Protein AF-W1XGC6-F1 (afdb_monomer_lite)

Organism: NCBI:txid408170

InterPro domains:
  IPR003200 Nicotinate-nucleotide-dimethylbenzimidazole phosphoribosyltransferase [PF02277] (2-98)
  IPR036087 Nicotinate-nucleotide-dimethylbenzimidazole phosphoribosyltransferase-like superfamily [G3DSA:3.40.50.10210] (1-100)
  IPR036087 Nicotinate-nucleotide-dimethylbenzimidazole phosphoribosyltransferase-like superfamily [SSF52733] (2-97)

Secondary structure (DSSP, 8-state):
-HHHHHH--HHHHHHHHHHHHHHHTT--EE--SHHHHHHHHHHHHH-GGGGGGEE--EEP--TT-SS-HHHHHHHHHT----EE------SSHHHHHTT-

pLDDT: mean 89.98, std 9.54, range [54.72, 98.44]

Radius of gyration: 12.83 Å; chains: 1; bounding box: 34×21×32 Å

Sequence (100 aa):
LNLLHVAGGLDIAFLTAFILGAASHRMAVVFDNVVTGAAILAAVTIDPLVKDYVFPSAVYDEPIHDEPIHKEQCRFLGVKPYLHYNLLIDEALGSTMGLS

Structure (mmCIF, N/CA/C/O backbone):
data_AF-W1XGC6-F1
#
_entry.id   AF-W1XGC6-F1
#
loop_
_atom_site.group_PDB
_atom_site.id
_atom_site.type_symbol
_atom_site.label_atom_id
_atom_site.label_alt_id
_atom_site.label_comp_id
_atom_site.label_asym_id
_atom_site.label_entity_id
_atom_site.label_seq_id
_atom_site.pdbx_PDB_ins_code
_atom_site.Cartn_x
_atom_site.Cartn_y
_atom_site.Cartn_z
_atom_site.occupancy
_atom_site.B_iso_or_equiv
_atom_site.auth_seq_id
_atom_site.auth_comp_id
_atom_site.auth_asym_id
_atom_site.auth_atom_id
_atom_site.pdbx_PDB_model_num
ATOM 1 N N . LEU A 1 1 ? 10.127 -0.587 10.130 1.00 80.38 1 LEU A N 1
ATOM 2 C CA . LEU A 1 1 ? 10.903 0.677 10.039 1.00 80.38 1 LEU A CA 1
ATOM 3 C C . LEU A 1 1 ? 12.333 0.473 9.534 1.00 80.38 1 LEU A C 1
ATOM 5 O O . LEU A 1 1 ? 12.676 1.126 8.563 1.00 80.38 1 LEU A O 1
ATOM 9 N N . ASN A 1 2 ? 13.139 -0.444 10.094 1.00 90.19 2 ASN A N 1
ATOM 10 C CA . ASN A 1 2 ? 14.511 -0.685 9.599 1.00 90.19 2 ASN A CA 1
ATOM 11 C C . ASN A 1 2 ? 14.567 -1.031 8.092 1.00 90.19 2 ASN A C 1
ATOM 13 O O . ASN A 1 2 ? 15.373 -0.476 7.360 1.00 90.19 2 ASN A O 1
ATOM 17 N N . LEU A 1 3 ? 13.638 -1.865 7.605 1.00 90.62 3 LEU A N 1
ATOM 18 C CA . LEU A 1 3 ? 13.544 -2.199 6.178 1.00 90.62 3 LEU A CA 1
ATOM 19 C C . LEU A 1 3 ? 13.371 -0.960 5.280 1.00 90.62 3 LEU A C 1
ATOM 21 O O . LEU A 1 3 ? 14.095 -0.818 4.304 1.00 90.62 3 LEU A O 1
ATOM 25 N N . LEU A 1 4 ? 12.461 -0.044 5.638 1.00 90.25 4 LEU A N 1
ATOM 26 C CA . LEU A 1 4 ? 12.253 1.206 4.894 1.00 90.25 4 LEU A CA 1
ATOM 27 C C . LEU A 1 4 ? 13.494 2.105 4.919 1.00 90.25 4 LEU A C 1
ATOM 29 O O . LEU A 1 4 ? 13.756 2.802 3.950 1.00 90.25 4 LEU A O 1
ATOM 33 N N . HIS A 1 5 ? 14.258 2.084 6.012 1.00 90.12 5 HIS A N 1
ATOM 34 C CA . HIS A 1 5 ? 15.478 2.878 6.139 1.00 90.12 5 HIS A CA 1
ATOM 35 C C . HIS A 1 5 ? 16.623 2.351 5.261 1.00 90.12 5 HIS A C 1
ATOM 37 O O . HIS A 1 5 ? 17.402 3.138 4.737 1.00 90.12 5 HIS A O 1
ATOM 43 N N . VAL A 1 6 ? 16.734 1.027 5.118 1.00 93.25 6 VAL A N 1
ATOM 44 C CA . VAL A 1 6 ? 17.853 0.374 4.416 1.00 93.25 6 VAL A CA 1
ATOM 45 C C . VAL A 1 6 ? 17.558 0.135 2.933 1.00 93.25 6 VAL A C 1
ATOM 47 O O . VAL A 1 6 ? 18.471 0.201 2.117 1.00 93.25 6 VAL A O 1
ATOM 50 N N . ALA A 1 7 ? 16.306 -0.164 2.586 1.00 89.50 7 ALA A N 1
ATOM 51 C CA . ALA A 1 7 ? 15.911 -0.611 1.248 1.00 89.50 7 ALA A CA 1
ATOM 52 C C . ALA A 1 7 ? 14.685 0.131 0.682 1.00 89.50 7 ALA A C 1
ATOM 54 O O . ALA A 1 7 ? 14.157 -0.267 -0.353 1.00 89.50 7 ALA A O 1
ATOM 55 N N . GLY A 1 8 ? 14.196 1.169 1.365 1.00 90.69 8 GLY A N 1
ATOM 56 C CA . GLY A 1 8 ? 13.080 1.991 0.896 1.00 90.69 8 GLY A CA 1
ATOM 57 C C . GLY A 1 8 ? 13.526 3.288 0.220 1.00 90.69 8 GLY A C 1
ATOM 58 O O . GLY A 1 8 ? 14.694 3.673 0.270 1.00 90.69 8 GLY A O 1
ATOM 59 N N . GLY A 1 9 ? 12.556 3.982 -0.375 1.00 94.56 9 GLY A N 1
ATOM 60 C CA . GLY A 1 9 ? 12.669 5.371 -0.820 1.00 94.56 9 GLY A CA 1
ATOM 61 C C . GLY A 1 9 ? 11.852 6.320 0.065 1.00 94.56 9 GLY A C 1
ATOM 62 O O . GLY A 1 9 ? 10.998 5.889 0.848 1.00 94.56 9 GLY A O 1
ATOM 63 N N . LEU A 1 10 ? 12.122 7.626 -0.041 1.00 95.00 10 LEU A N 1
ATOM 64 C CA . LEU A 1 10 ? 11.365 8.662 0.682 1.00 95.00 10 LEU A CA 1
ATOM 65 C C . LEU A 1 10 ? 9.881 8.665 0.295 1.00 95.00 10 LEU A C 1
ATOM 67 O O . LEU A 1 10 ? 9.025 8.887 1.146 1.00 95.00 10 LEU A O 1
ATOM 71 N N . ASP A 1 11 ? 9.592 8.380 -0.968 1.00 94.62 11 ASP A N 1
ATOM 72 C CA . ASP A 1 11 ? 8.261 8.179 -1.532 1.00 94.62 11 ASP A CA 1
ATOM 73 C C . ASP A 1 11 ? 7.519 7.011 -0.865 1.00 94.62 11 ASP A C 1
ATOM 75 O O . ASP A 1 11 ? 6.422 7.203 -0.341 1.00 94.62 11 ASP A O 1
ATOM 79 N N . ILE A 1 12 ? 8.132 5.827 -0.780 1.00 96.25 12 ILE A N 1
ATOM 80 C CA . ILE A 1 12 ? 7.539 4.650 -0.127 1.00 96.25 12 ILE A CA 1
ATOM 81 C C . ILE A 1 12 ? 7.337 4.920 1.366 1.00 96.25 12 ILE A C 1
ATOM 83 O O . ILE A 1 12 ? 6.289 4.582 1.919 1.00 96.25 12 ILE A O 1
ATOM 87 N N . ALA A 1 13 ? 8.309 5.547 2.035 1.00 96.75 13 ALA A N 1
ATOM 88 C CA . ALA A 1 13 ? 8.200 5.888 3.451 1.00 96.75 13 ALA A CA 1
ATOM 89 C C . ALA A 1 13 ? 7.056 6.883 3.714 1.00 96.75 13 ALA A C 1
ATOM 91 O O . ALA A 1 13 ? 6.262 6.679 4.636 1.00 96.75 13 ALA A O 1
ATOM 92 N N . PHE A 1 14 ? 6.939 7.922 2.884 1.00 96.69 14 PHE A N 1
ATOM 93 C CA . PHE A 1 14 ? 5.854 8.897 2.954 1.00 96.69 14 PHE A CA 1
ATOM 94 C C . PHE A 1 14 ? 4.492 8.242 2.705 1.00 96.69 14 PHE A C 1
ATOM 96 O O . PHE A 1 14 ? 3.583 8.397 3.520 1.00 96.69 14 PHE A O 1
ATOM 103 N N . LEU A 1 15 ? 4.362 7.456 1.633 1.00 97.44 15 LEU A N 1
ATOM 104 C CA . LEU A 1 15 ? 3.126 6.746 1.306 1.00 97.44 15 LEU A CA 1
ATOM 105 C C . LEU A 1 15 ? 2.733 5.768 2.414 1.00 97.44 15 LEU A C 1
ATOM 107 O O . LEU A 1 15 ? 1.566 5.709 2.782 1.00 97.44 15 LEU A O 1
ATOM 111 N N . THR A 1 16 ? 3.693 5.062 3.015 1.00 98.00 16 THR A N 1
ATOM 112 C CA . THR A 1 16 ? 3.436 4.163 4.152 1.00 98.00 16 THR A CA 1
ATOM 113 C C . THR A 1 16 ? 2.788 4.921 5.313 1.00 98.00 16 THR A C 1
ATOM 115 O O . THR A 1 16 ? 1.781 4.477 5.864 1.00 98.00 16 THR A O 1
ATOM 118 N N . ALA A 1 17 ? 3.336 6.086 5.674 1.00 97.56 17 ALA A N 1
ATOM 119 C CA . ALA A 1 17 ? 2.778 6.928 6.730 1.00 97.56 17 ALA A CA 1
ATOM 120 C C . ALA A 1 17 ? 1.397 7.490 6.353 1.00 97.56 17 ALA A C 1
ATOM 122 O O . ALA A 1 17 ? 0.492 7.504 7.188 1.00 97.56 17 ALA A O 1
ATOM 123 N N . PHE A 1 18 ? 1.218 7.905 5.097 1.00 97.94 18 PHE A N 1
ATOM 124 C CA . PHE A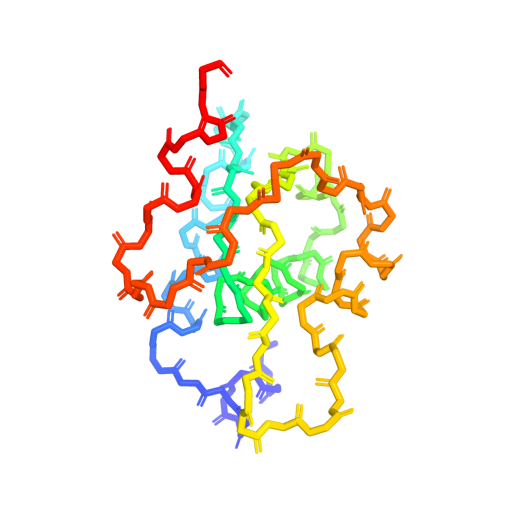 1 18 ? -0.066 8.367 4.574 1.00 97.94 18 PHE A CA 1
ATOM 125 C C . PHE A 1 18 ? -1.147 7.281 4.670 1.00 97.94 18 PHE A C 1
ATOM 127 O O . PHE A 1 18 ? -2.238 7.552 5.162 1.00 97.94 18 PHE A O 1
ATOM 134 N N . ILE A 1 19 ? -0.830 6.044 4.279 1.00 98.31 19 ILE A N 1
ATOM 135 C CA . ILE A 1 19 ? -1.738 4.888 4.335 1.00 98.31 19 ILE A CA 1
ATOM 136 C C . ILE A 1 19 ? -2.142 4.580 5.779 1.00 98.31 19 ILE A C 1
ATOM 138 O O . ILE A 1 19 ? -3.326 4.398 6.057 1.00 98.31 19 ILE A O 1
ATOM 142 N N . LEU A 1 20 ? -1.183 4.565 6.712 1.00 98.44 20 LEU A N 1
ATOM 143 C CA . LEU A 1 20 ? -1.464 4.395 8.143 1.00 98.44 20 LEU A CA 1
ATOM 144 C C . LEU A 1 20 ? -2.399 5.501 8.659 1.00 98.44 20 LEU A C 1
ATOM 146 O O . LEU A 1 20 ? -3.373 5.228 9.364 1.00 98.44 20 LEU A O 1
ATOM 150 N N . GLY A 1 21 ? -2.140 6.748 8.255 1.00 98.44 21 GLY A N 1
ATOM 151 C CA . GLY A 1 21 ? -2.998 7.895 8.541 1.00 98.44 21 GLY A CA 1
ATOM 152 C C . GLY A 1 21 ? -4.421 7.709 8.013 1.00 98.44 21 GLY A C 1
ATOM 153 O O . GLY A 1 21 ? -5.375 7.841 8.779 1.00 98.44 21 GLY A O 1
ATOM 154 N N . ALA A 1 22 ? -4.579 7.342 6.743 1.00 98.31 22 ALA A N 1
ATOM 155 C CA . ALA A 1 22 ? -5.877 7.095 6.117 1.00 98.31 22 ALA A CA 1
ATOM 156 C C . ALA A 1 22 ? -6.648 5.958 6.815 1.00 98.31 22 ALA A C 1
ATOM 158 O O . ALA A 1 22 ? -7.814 6.134 7.179 1.00 98.31 22 ALA A O 1
ATOM 159 N N . ALA A 1 23 ? -5.984 4.832 7.092 1.00 98.12 23 ALA A N 1
ATOM 160 C CA . ALA A 1 23 ? -6.580 3.687 7.780 1.00 98.12 23 ALA A CA 1
ATOM 161 C C . ALA A 1 23 ? -7.039 4.041 9.206 1.00 98.12 23 ALA A C 1
ATOM 163 O O . ALA A 1 23 ? -8.145 3.678 9.606 1.00 98.12 23 ALA A O 1
ATOM 164 N N . SER A 1 24 ? -6.258 4.832 9.955 1.00 98.00 24 SER A N 1
ATOM 165 C CA . SER A 1 24 ? -6.668 5.314 11.287 1.00 98.00 24 SER A CA 1
ATOM 166 C C . SER A 1 24 ? -7.926 6.197 11.262 1.00 98.00 24 SER A C 1
ATOM 168 O O . SER A 1 24 ? -8.668 6.241 12.243 1.00 98.00 24 SER A O 1
ATOM 170 N N . HIS A 1 25 ? -8.214 6.837 10.124 1.00 98.19 25 HIS A N 1
ATOM 171 C CA . HIS A 1 25 ? -9.440 7.605 9.876 1.00 98.19 25 HIS A CA 1
ATOM 172 C C . HIS A 1 25 ? -10.532 6.783 9.178 1.00 98.19 25 HIS A C 1
ATOM 174 O O . HIS A 1 25 ? -11.563 7.329 8.788 1.00 98.19 25 HIS A O 1
ATOM 180 N N . ARG A 1 26 ? -10.333 5.466 9.044 1.00 97.56 26 ARG A N 1
ATOM 181 C CA . ARG A 1 26 ? -11.244 4.524 8.384 1.00 97.56 26 ARG A CA 1
ATOM 182 C C . ARG A 1 26 ? -11.537 4.863 6.922 1.00 97.56 26 ARG A C 1
ATOM 184 O O . ARG A 1 26 ? -12.641 4.628 6.435 1.00 97.56 26 ARG A O 1
ATOM 191 N N . MET A 1 27 ? -10.561 5.436 6.226 1.00 98.00 27 MET A N 1
ATOM 192 C CA . MET A 1 27 ? -10.678 5.760 4.808 1.00 98.00 27 MET A CA 1
ATOM 193 C C . MET A 1 27 ? -10.252 4.569 3.954 1.00 98.00 27 MET A C 1
ATOM 195 O O . MET A 1 27 ? -9.238 3.936 4.238 1.00 98.00 27 MET A O 1
ATOM 199 N N . ALA A 1 28 ? -11.007 4.295 2.891 1.00 96.06 28 ALA A N 1
ATOM 200 C CA . ALA A 1 28 ? -10.591 3.339 1.874 1.00 96.06 28 ALA A CA 1
ATOM 201 C C . ALA A 1 28 ? -9.368 3.873 1.113 1.00 96.06 28 ALA A C 1
ATOM 203 O O . ALA A 1 28 ? -9.312 5.050 0.751 1.00 96.06 28 ALA A O 1
ATOM 204 N N . VAL A 1 29 ? -8.409 2.992 0.851 1.00 96.88 29 VAL A N 1
ATOM 205 C CA . VAL A 1 29 ? -7.190 3.275 0.099 1.00 96.88 29 VAL A CA 1
ATOM 206 C C . VAL A 1 29 ? -7.167 2.377 -1.126 1.00 96.88 29 VAL A C 1
ATOM 208 O O . VAL A 1 29 ? -7.008 1.162 -1.019 1.00 96.88 29 VAL A O 1
ATOM 211 N N . VAL A 1 30 ? -7.300 2.988 -2.298 1.00 95.31 30 VAL A N 1
ATOM 212 C CA . VAL A 1 30 ? -7.094 2.312 -3.578 1.00 95.31 30 VAL A CA 1
ATOM 213 C C . VAL A 1 30 ? -5.646 2.549 -3.999 1.00 95.31 30 VAL A C 1
ATOM 215 O O . VAL A 1 30 ? -5.236 3.697 -4.161 1.00 95.31 30 VAL A O 1
ATOM 218 N N . PHE A 1 31 ? -4.855 1.487 -4.145 1.00 93.25 31 PHE A N 1
ATOM 219 C CA . PHE A 1 31 ? -3.447 1.600 -4.549 1.00 93.25 31 PHE A CA 1
ATOM 220 C C . PHE A 1 31 ? -3.271 1.317 -6.041 1.00 93.25 31 PHE A C 1
ATOM 222 O O . PHE A 1 31 ? -4.111 0.661 -6.651 1.00 93.25 31 PHE A O 1
ATOM 229 N N . ASP A 1 32 ? -2.199 1.841 -6.626 1.00 91.19 32 ASP A N 1
ATOM 230 C CA . ASP A 1 32 ? -1.988 1.922 -8.069 1.00 91.19 32 ASP A CA 1
ATOM 231 C C . ASP A 1 32 ? -1.064 0.807 -8.584 1.00 91.19 32 ASP A C 1
ATOM 233 O O . ASP A 1 32 ? -1.532 -0.242 -9.021 1.00 91.19 32 ASP A O 1
ATOM 237 N N . ASN A 1 33 ? 0.247 1.017 -8.475 1.00 90.69 33 ASN A N 1
ATOM 238 C CA . ASN A 1 33 ? 1.298 0.169 -9.033 1.00 90.69 33 ASN A CA 1
ATOM 239 C C . ASN A 1 33 ? 2.267 -0.354 -7.957 1.00 90.69 33 ASN A C 1
ATOM 241 O O . ASN A 1 33 ? 2.034 -0.177 -6.756 1.00 90.69 33 ASN A O 1
ATOM 245 N N . VAL A 1 34 ? 3.393 -0.931 -8.394 1.00 91.06 34 VAL A N 1
ATOM 246 C CA . VAL A 1 34 ? 4.441 -1.532 -7.547 1.00 91.06 34 VAL A CA 1
ATOM 247 C C . VAL A 1 34 ? 4.898 -0.641 -6.390 1.00 91.06 34 VAL A C 1
ATOM 249 O O . VAL A 1 34 ? 5.094 -1.143 -5.279 1.00 91.06 34 VAL A O 1
ATOM 252 N N . VAL A 1 35 ? 5.068 0.666 -6.616 1.00 92.56 35 VAL A N 1
ATOM 253 C CA . VAL A 1 35 ? 5.567 1.602 -5.593 1.00 92.56 35 VAL A CA 1
ATOM 254 C C . VAL A 1 35 ? 4.530 1.764 -4.488 1.00 92.56 35 VAL A C 1
ATOM 256 O O . VAL A 1 35 ? 4.825 1.587 -3.302 1.00 92.56 35 VAL A O 1
ATOM 259 N N . THR A 1 36 ? 3.282 2.028 -4.873 1.00 94.81 36 THR A N 1
ATOM 260 C CA . THR A 1 36 ? 2.179 2.134 -3.911 1.00 94.81 36 THR A CA 1
ATOM 261 C C . THR A 1 36 ? 1.881 0.791 -3.237 1.00 94.81 36 THR A C 1
ATOM 263 O O . THR A 1 36 ? 1.628 0.760 -2.035 1.00 94.81 36 THR A O 1
ATOM 266 N N . GLY A 1 37 ? 2.008 -0.331 -3.952 1.00 94.75 37 GLY A N 1
ATOM 267 C CA . GLY A 1 37 ? 1.878 -1.678 -3.401 1.00 94.75 37 GLY A CA 1
ATOM 268 C C . GLY A 1 37 ? 2.962 -2.001 -2.369 1.00 94.75 37 GLY A C 1
ATOM 269 O O . GLY A 1 37 ? 2.664 -2.575 -1.321 1.00 94.75 37 GLY A O 1
ATOM 270 N N . ALA A 1 38 ? 4.203 -1.556 -2.583 1.00 95.44 38 ALA A N 1
ATOM 271 C CA . ALA A 1 38 ? 5.281 -1.698 -1.604 1.00 95.44 38 ALA A CA 1
ATOM 272 C C . ALA A 1 38 ? 4.997 -0.890 -0.327 1.00 95.44 38 ALA A C 1
ATOM 274 O O . ALA A 1 38 ? 5.201 -1.392 0.781 1.00 95.44 38 ALA A O 1
ATOM 275 N N . ALA A 1 39 ? 4.472 0.331 -0.467 1.00 97.19 39 ALA A N 1
ATOM 276 C CA . ALA A 1 39 ? 4.064 1.156 0.669 1.00 97.19 39 ALA A CA 1
ATOM 277 C C . ALA A 1 39 ? 2.908 0.521 1.461 1.00 97.19 39 ALA A C 1
ATOM 279 O O . ALA A 1 39 ? 2.930 0.508 2.692 1.00 97.19 39 ALA A O 1
ATOM 280 N N . ILE A 1 40 ? 1.932 -0.073 0.770 1.00 97.38 40 ILE A N 1
ATOM 281 C CA . ILE A 1 40 ? 0.837 -0.832 1.387 1.00 97.38 40 ILE A CA 1
ATOM 282 C C . ILE A 1 40 ? 1.379 -2.035 2.161 1.00 97.38 40 ILE A C 1
ATOM 284 O O . ILE A 1 40 ? 1.001 -2.238 3.313 1.00 97.38 40 ILE A O 1
ATOM 288 N N . LEU A 1 41 ? 2.293 -2.814 1.578 1.00 96.56 41 LEU A N 1
ATOM 289 C CA . LEU A 1 41 ? 2.916 -3.950 2.263 1.00 96.56 41 LEU A CA 1
ATOM 290 C C . LEU A 1 41 ? 3.682 -3.514 3.514 1.00 96.56 41 LEU A C 1
ATOM 292 O O . LEU A 1 41 ? 3.580 -4.161 4.560 1.00 96.56 41 LEU A O 1
ATOM 296 N N . ALA A 1 42 ? 4.417 -2.404 3.437 1.00 97.12 42 ALA A N 1
ATOM 297 C CA . ALA A 1 42 ? 5.096 -1.832 4.591 1.00 97.12 42 ALA A CA 1
ATOM 298 C C . ALA A 1 42 ? 4.097 -1.385 5.672 1.00 97.12 42 ALA A C 1
ATOM 300 O O . ALA A 1 42 ? 4.315 -1.676 6.849 1.00 97.12 42 ALA A O 1
ATOM 301 N N . ALA A 1 43 ? 2.986 -0.749 5.288 1.00 97.62 43 ALA A N 1
ATOM 302 C CA . ALA A 1 43 ? 1.935 -0.319 6.209 1.00 97.62 43 ALA A CA 1
ATOM 303 C C . ALA A 1 43 ? 1.251 -1.512 6.892 1.00 97.62 43 ALA A C 1
ATOM 305 O O . ALA A 1 43 ? 1.153 -1.523 8.113 1.00 97.62 43 ALA A O 1
ATOM 306 N N . VAL A 1 44 ? 0.884 -2.555 6.139 1.00 97.06 44 VAL A N 1
ATOM 307 C CA . VAL A 1 44 ? 0.298 -3.802 6.669 1.00 97.06 44 VAL A CA 1
ATOM 308 C C . VAL A 1 44 ? 1.275 -4.546 7.586 1.00 97.06 44 VAL A C 1
ATOM 310 O O . VAL A 1 44 ? 0.866 -5.172 8.559 1.00 97.06 44 VAL A O 1
ATOM 313 N N . THR A 1 45 ? 2.579 -4.467 7.310 1.00 95.94 45 THR A N 1
ATOM 314 C CA . THR A 1 45 ? 3.608 -5.039 8.194 1.00 95.94 45 THR A CA 1
ATOM 315 C C . THR A 1 45 ? 3.708 -4.279 9.520 1.00 95.94 45 THR A C 1
ATOM 317 O O . THR A 1 45 ? 4.034 -4.876 10.544 1.00 95.94 45 THR A O 1
ATOM 320 N N . ILE A 1 46 ? 3.460 -2.965 9.513 1.00 96.69 46 ILE A N 1
ATOM 321 C CA . ILE A 1 46 ? 3.451 -2.124 10.719 1.00 96.69 46 ILE A CA 1
ATOM 322 C C . ILE A 1 46 ? 2.154 -2.329 11.511 1.00 96.69 46 ILE A C 1
ATOM 324 O O . ILE A 1 46 ? 2.214 -2.519 12.724 1.00 96.69 46 ILE A O 1
ATOM 328 N N . ASP A 1 47 ? 1.009 -2.304 10.833 1.00 97.31 47 ASP A N 1
ATOM 329 C CA . ASP A 1 47 ? -0.315 -2.541 11.404 1.00 97.31 47 ASP A CA 1
ATOM 330 C C . ASP A 1 47 ? -1.149 -3.434 10.462 1.00 97.31 47 ASP A C 1
ATOM 332 O O . ASP A 1 47 ? -1.631 -2.966 9.425 1.00 97.31 47 ASP A O 1
ATOM 336 N N . PRO A 1 48 ? -1.363 -4.717 10.814 1.00 96.75 48 PRO A N 1
ATOM 337 C CA . PRO A 1 48 ? -2.117 -5.653 9.985 1.00 96.75 48 PRO A CA 1
ATOM 338 C C . PRO A 1 48 ? -3.557 -5.227 9.685 1.00 96.75 48 PRO A C 1
ATOM 340 O O . PRO A 1 48 ? -4.092 -5.635 8.654 1.00 96.75 48 PRO A O 1
ATOM 343 N N . LEU A 1 49 ? -4.184 -4.406 10.539 1.00 96.75 49 LEU A N 1
ATOM 344 C CA . LEU A 1 49 ? -5.563 -3.942 10.344 1.00 96.75 49 LEU A CA 1
ATOM 345 C C . LEU A 1 49 ? -5.695 -2.958 9.179 1.00 96.75 49 LEU A C 1
ATOM 347 O O . LEU A 1 49 ? -6.788 -2.787 8.646 1.00 96.75 49 LEU A O 1
ATOM 351 N N . VAL A 1 50 ? -4.588 -2.356 8.725 1.00 97.88 50 VAL A N 1
ATOM 352 C CA . VAL A 1 50 ? -4.561 -1.535 7.503 1.00 97.88 50 VAL A CA 1
ATOM 353 C C . VAL A 1 50 ? -5.126 -2.308 6.318 1.00 97.88 50 VAL A C 1
ATOM 355 O O . VAL A 1 50 ? -5.792 -1.720 5.471 1.00 97.88 50 VAL A O 1
ATOM 358 N N . LYS A 1 51 ? -4.908 -3.628 6.277 1.00 96.94 51 LYS A N 1
ATOM 359 C CA . LYS A 1 51 ? -5.357 -4.503 5.194 1.00 96.94 51 LYS A CA 1
ATOM 360 C C . LYS A 1 51 ? -6.861 -4.399 4.919 1.00 96.94 51 LYS A C 1
ATOM 362 O O . LYS A 1 51 ? -7.257 -4.491 3.762 1.00 96.94 51 LYS A O 1
ATOM 367 N N . ASP A 1 52 ? -7.672 -4.148 5.945 1.00 96.94 52 ASP A N 1
ATOM 368 C CA . ASP A 1 52 ? -9.134 -4.054 5.828 1.00 96.94 52 ASP A CA 1
ATOM 369 C C . ASP A 1 52 ? -9.602 -2.781 5.097 1.00 96.94 52 ASP A C 1
ATOM 371 O O . ASP A 1 52 ? -10.768 -2.666 4.724 1.00 96.94 52 ASP A O 1
ATOM 375 N N . TYR A 1 53 ? -8.692 -1.832 4.868 1.00 97.31 53 TYR A N 1
ATOM 376 C CA . TYR A 1 53 ? -8.955 -0.567 4.181 1.00 97.31 53 TYR A CA 1
ATOM 377 C C . TYR A 1 53 ? -8.364 -0.515 2.770 1.00 97.31 53 TYR A C 1
ATOM 379 O O . TYR A 1 53 ? -8.487 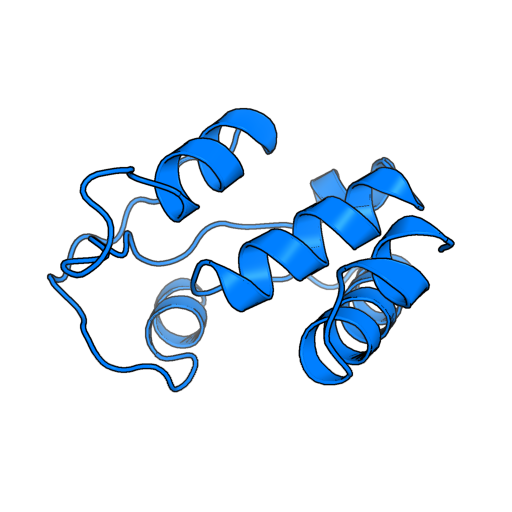0.509 2.103 1.00 97.31 53 TYR A O 1
ATOM 387 N N . VAL A 1 54 ? -7.710 -1.583 2.308 1.00 96.12 54 VAL A N 1
ATOM 388 C CA . VAL A 1 54 ? -6.949 -1.589 1.054 1.00 96.12 54 VAL A CA 1
ATOM 389 C C . VAL A 1 54 ? -7.730 -2.256 -0.068 1.00 96.12 54 VAL A C 1
ATOM 391 O O . VAL A 1 54 ? -8.179 -3.395 0.055 1.00 96.12 54 VAL A O 1
ATOM 394 N N . PHE A 1 55 ? -7.799 -1.575 -1.208 1.00 94.88 55 PHE A N 1
ATOM 395 C CA . PHE A 1 55 ? -8.487 -2.037 -2.406 1.00 94.88 55 PHE A CA 1
ATOM 396 C C . PHE A 1 55 ? -7.551 -1.990 -3.623 1.00 94.88 55 PHE A C 1
ATOM 398 O O . PHE A 1 55 ? -6.781 -1.038 -3.775 1.00 94.88 55 PHE A O 1
ATOM 405 N N . PRO A 1 56 ? -7.582 -3.013 -4.494 1.00 91.88 56 PRO A N 1
ATOM 406 C CA . PRO A 1 56 ? -6.769 -3.038 -5.702 1.00 91.88 56 PRO A CA 1
ATOM 407 C C . PRO A 1 56 ? -7.367 -2.135 -6.786 1.00 91.88 56 PRO A C 1
ATOM 409 O O . PRO A 1 56 ? -8.578 -1.921 -6.817 1.00 91.88 56 PRO A O 1
ATOM 412 N N . SER A 1 57 ? -6.531 -1.671 -7.715 1.00 91.00 57 SER A N 1
ATOM 413 C CA . SER A 1 57 ? -6.967 -0.889 -8.873 1.00 91.00 57 SER A CA 1
ATOM 414 C C . SER A 1 57 ? -6.803 -1.642 -10.204 1.00 91.00 57 SER A C 1
ATOM 416 O O . SER A 1 57 ? -7.406 -2.704 -10.399 1.00 91.00 57 SER A O 1
ATOM 418 N N . ALA A 1 58 ? -6.012 -1.095 -11.128 1.00 89.75 58 ALA A N 1
ATOM 419 C CA . ALA A 1 58 ? -5.626 -1.708 -12.380 1.00 89.75 58 ALA A CA 1
ATOM 420 C C . ALA A 1 58 ? -4.479 -2.702 -12.204 1.00 89.75 58 ALA A C 1
ATOM 422 O O . ALA A 1 58 ? -3.605 -2.564 -11.347 1.00 89.75 58 ALA A O 1
ATOM 423 N N . VAL A 1 59 ? -4.502 -3.728 -13.049 1.00 86.56 59 VAL A N 1
ATOM 424 C CA . VAL A 1 59 ? -3.341 -4.575 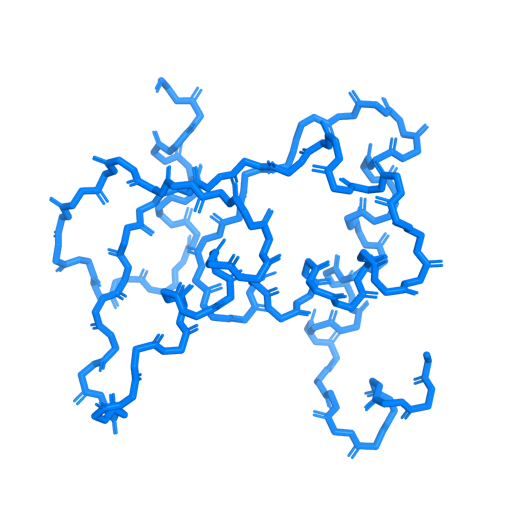-13.286 1.00 86.56 59 VAL A CA 1
ATOM 425 C C . VAL A 1 59 ? -2.343 -3.783 -14.113 1.00 86.56 59 VAL A C 1
ATOM 427 O O . VAL A 1 59 ? -2.678 -3.284 -15.189 1.00 86.56 59 VAL A O 1
ATOM 430 N N . TYR A 1 60 ? -1.125 -3.711 -13.595 1.00 83.94 60 TYR A N 1
ATOM 431 C CA . TYR A 1 60 ? 0.044 -3.241 -14.314 1.00 83.94 60 TYR A CA 1
ATOM 432 C C . TYR A 1 60 ? 0.846 -4.465 -14.736 1.00 83.94 60 TYR A C 1
ATOM 434 O O . TYR A 1 60 ? 1.164 -5.325 -13.915 1.00 83.94 60 TYR A O 1
ATOM 442 N N . ASP A 1 61 ? 1.112 -4.545 -16.034 1.00 75.31 61 ASP A N 1
ATOM 443 C CA . ASP A 1 61 ? 2.056 -5.493 -16.601 1.00 75.31 61 ASP A CA 1
ATOM 444 C C . ASP A 1 61 ? 3.374 -4.734 -16.742 1.00 75.31 61 ASP A C 1
ATOM 446 O O . ASP A 1 61 ? 3.525 -3.919 -17.651 1.00 75.31 61 ASP A O 1
ATOM 450 N N . GLU A 1 62 ? 4.296 -4.923 -15.797 1.00 68.62 62 GLU A N 1
ATOM 451 C CA . GLU A 1 62 ? 5.590 -4.242 -15.811 1.00 68.62 62 GLU A CA 1
ATOM 452 C C . GLU A 1 62 ? 6.483 -4.828 -16.926 1.00 68.62 62 GLU A C 1
ATOM 454 O O . GLU A 1 62 ? 6.962 -5.950 -16.793 1.00 68.62 62 GLU A O 1
ATOM 459 N N . PRO A 1 63 ? 6.772 -4.105 -18.027 1.00 59.59 63 PRO A N 1
ATOM 460 C CA . PRO A 1 63 ? 7.463 -4.696 -19.177 1.00 59.59 63 PRO A CA 1
ATOM 461 C C . PRO A 1 63 ? 8.987 -4.812 -18.997 1.00 59.59 63 PRO A C 1
ATOM 463 O O . PRO A 1 63 ? 9.666 -5.370 -19.853 1.00 59.59 63 PRO A O 1
ATOM 466 N N . ILE A 1 64 ? 9.539 -4.241 -17.922 1.00 56.88 64 ILE A N 1
ATOM 467 C CA . ILE A 1 64 ? 10.991 -4.141 -17.670 1.00 56.88 64 ILE A CA 1
ATOM 468 C C . ILE A 1 64 ? 11.483 -5.270 -16.752 1.00 56.88 64 ILE A C 1
ATOM 470 O O . ILE A 1 64 ? 12.672 -5.585 -16.718 1.00 56.88 64 ILE A O 1
ATOM 474 N N . HIS 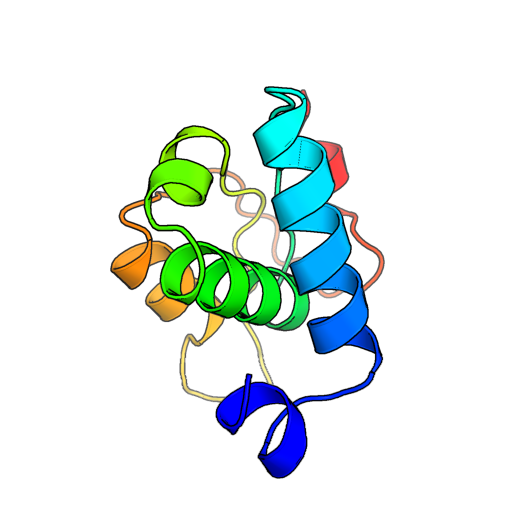A 1 65 ? 10.566 -5.905 -16.031 1.00 54.72 65 HIS A N 1
ATOM 475 C CA . HIS A 1 65 ? 10.855 -7.006 -15.135 1.00 54.72 65 HIS A CA 1
ATOM 476 C C . HIS A 1 65 ? 9.995 -8.175 -15.605 1.00 54.72 65 HIS A C 1
ATOM 478 O O . HIS A 1 65 ? 8.779 -8.109 -15.505 1.00 54.72 65 HIS A O 1
ATOM 484 N N . ASP A 1 66 ? 10.601 -9.261 -16.093 1.00 57.66 66 ASP A N 1
ATOM 485 C CA . ASP A 1 66 ? 9.884 -10.509 -16.429 1.00 57.66 66 ASP A CA 1
ATOM 486 C C . ASP A 1 66 ? 9.134 -11.121 -15.213 1.00 57.66 66 ASP A C 1
ATOM 488 O O . ASP A 1 66 ? 8.498 -12.173 -15.309 1.00 57.66 66 ASP A O 1
ATOM 492 N N . GLU A 1 67 ? 9.215 -10.472 -14.049 1.00 64.88 67 GLU A N 1
ATOM 493 C CA . GLU A 1 67 ? 8.561 -10.827 -12.803 1.00 64.88 67 GLU A CA 1
ATOM 494 C C . GLU A 1 67 ? 7.315 -9.957 -12.573 1.00 64.88 67 GLU A C 1
ATOM 496 O O . GLU A 1 67 ? 7.406 -8.729 -12.576 1.00 64.88 67 GLU A O 1
ATOM 501 N N . PRO A 1 68 ? 6.147 -10.564 -12.300 1.00 82.44 68 PRO A N 1
ATOM 502 C CA . PRO A 1 68 ? 4.895 -9.837 -12.129 1.00 82.44 68 PRO A CA 1
ATOM 503 C C . PRO A 1 68 ? 4.783 -9.281 -10.698 1.00 82.44 68 PRO A C 1
ATOM 505 O O . PRO A 1 68 ? 3.988 -9.770 -9.888 1.00 82.44 68 PRO A O 1
ATOM 508 N N . ILE A 1 69 ? 5.605 -8.285 -10.360 1.00 89.12 69 ILE A N 1
ATOM 509 C CA . ILE A 1 69 ? 5.783 -7.795 -8.984 1.00 89.12 69 ILE A CA 1
ATOM 510 C C . ILE A 1 69 ? 4.454 -7.308 -8.407 1.00 89.12 69 ILE A C 1
ATOM 512 O O . ILE A 1 69 ? 4.062 -7.761 -7.329 1.00 89.12 69 ILE A O 1
ATOM 516 N N . HIS A 1 70 ? 3.719 -6.447 -9.116 1.00 89.12 70 HIS A N 1
ATOM 517 C CA . HIS A 1 70 ? 2.422 -5.948 -8.631 1.00 89.12 70 HIS A CA 1
ATOM 518 C C . HIS A 1 70 ? 1.414 -7.081 -8.404 1.00 89.12 70 HIS A C 1
ATOM 520 O O . HIS A 1 70 ? 0.684 -7.115 -7.409 1.00 89.12 70 HIS A O 1
ATOM 526 N N . LYS A 1 71 ? 1.426 -8.096 -9.269 1.00 88.81 71 LYS A N 1
ATOM 527 C CA . LYS A 1 71 ? 0.569 -9.277 -9.114 1.00 88.81 71 LYS A CA 1
ATOM 528 C C . LYS A 1 71 ? 0.914 -10.076 -7.857 1.00 88.81 71 LYS A C 1
ATOM 530 O O . LYS A 1 71 ? 0.006 -10.532 -7.161 1.00 88.81 71 LYS A O 1
ATOM 535 N N . GLU A 1 72 ? 2.197 -10.229 -7.538 1.00 91.56 72 GLU A N 1
ATOM 536 C CA . GLU A 1 72 ? 2.640 -10.891 -6.308 1.00 91.56 72 GLU A CA 1
ATOM 537 C C . GLU A 1 72 ? 2.304 -10.071 -5.057 1.00 91.56 72 GLU A C 1
ATOM 539 O O . GLU A 1 72 ? 1.875 -10.644 -4.050 1.00 91.56 72 GLU A O 1
ATOM 544 N N . GLN A 1 73 ? 2.399 -8.740 -5.124 1.00 93.44 73 GLN A N 1
ATOM 545 C CA . GLN A 1 73 ? 1.935 -7.854 -4.052 1.00 93.44 73 GLN A CA 1
ATOM 546 C C . GLN A 1 73 ? 0.427 -8.027 -3.819 1.00 93.44 73 GLN A C 1
ATOM 548 O O . GLN A 1 73 ? 0.003 -8.255 -2.684 1.00 93.44 73 GLN A O 1
ATOM 553 N N . CYS A 1 74 ? -0.380 -8.025 -4.885 1.00 92.88 74 CYS A N 1
ATOM 554 C CA . CYS A 1 74 ? -1.816 -8.301 -4.815 1.00 92.88 74 CYS A CA 1
ATOM 555 C C . CYS A 1 74 ? -2.103 -9.679 -4.203 1.00 92.88 74 CYS A C 1
ATOM 557 O O . CYS A 1 74 ? -2.954 -9.804 -3.319 1.00 92.88 74 CYS A O 1
ATOM 559 N N . ARG A 1 75 ? -1.356 -10.714 -4.613 1.00 92.38 75 ARG A N 1
ATOM 560 C CA . ARG A 1 75 ? -1.483 -12.074 -4.072 1.00 92.38 75 ARG A CA 1
ATOM 561 C C . ARG A 1 75 ? -1.182 -12.121 -2.575 1.00 92.38 75 ARG A C 1
ATOM 563 O O . ARG A 1 75 ? -1.944 -12.737 -1.834 1.00 92.38 75 ARG A O 1
ATOM 570 N N . PHE A 1 76 ? -0.109 -11.476 -2.119 1.00 92.50 76 PHE A N 1
ATOM 571 C CA . PHE A 1 76 ? 0.242 -11.407 -0.696 1.00 92.50 76 PHE A CA 1
ATOM 572 C C . PHE A 1 76 ? -0.823 -10.657 0.116 1.00 92.50 76 PHE A C 1
ATOM 574 O O . PHE A 1 76 ? -1.224 -11.083 1.202 1.00 92.50 76 PHE A O 1
ATOM 581 N N . LEU A 1 77 ? -1.344 -9.567 -0.445 1.00 93.56 77 LEU A N 1
ATOM 582 C CA . LEU A 1 77 ? -2.454 -8.812 0.126 1.00 93.56 77 LEU A CA 1
ATOM 583 C C . LEU A 1 77 ? -3.787 -9.570 0.032 1.00 93.56 77 LEU A C 1
ATOM 585 O O . LEU A 1 77 ? -4.743 -9.195 0.696 1.00 93.56 77 LEU A O 1
ATOM 589 N N . GLY A 1 78 ? -3.877 -10.675 -0.709 1.00 93.56 78 GLY A N 1
ATOM 590 C CA . GLY A 1 78 ? -5.130 -11.410 -0.891 1.00 93.56 78 GLY A CA 1
ATOM 591 C C . GLY A 1 78 ? -6.207 -10.588 -1.606 1.00 93.56 78 GLY A C 1
ATOM 592 O O . GLY A 1 78 ? -7.393 -10.850 -1.422 1.00 93.56 78 GLY A O 1
ATOM 593 N N . VAL A 1 79 ? -5.799 -9.595 -2.397 1.00 92.06 79 VAL A N 1
ATOM 594 C CA . VAL A 1 79 ? -6.690 -8.752 -3.196 1.00 92.06 79 VAL A CA 1
ATOM 595 C C . VAL A 1 79 ? -6.605 -9.154 -4.662 1.00 92.06 79 VAL A C 1
ATOM 597 O O . VAL A 1 79 ? -5.570 -9.617 -5.144 1.00 92.06 79 VAL A O 1
ATOM 600 N N . LYS A 1 80 ? -7.711 -8.981 -5.385 1.00 90.25 80 LYS A N 1
ATOM 601 C CA . LYS A 1 80 ? -7.795 -9.293 -6.810 1.00 90.25 80 LYS A CA 1
ATOM 602 C C . LYS A 1 80 ? -8.139 -8.023 -7.596 1.00 90.25 80 LYS A C 1
ATOM 604 O O . LYS A 1 80 ? -9.261 -7.548 -7.449 1.00 90.25 80 LYS A O 1
ATOM 609 N N . PRO A 1 81 ? -7.219 -7.474 -8.402 1.00 88.25 81 PRO A N 1
ATOM 610 C CA . PRO A 1 81 ? -7.539 -6.393 -9.332 1.00 88.25 81 PRO A CA 1
ATOM 611 C C . PRO A 1 81 ? -8.492 -6.883 -10.433 1.00 88.25 81 PRO A C 1
ATOM 613 O O . PRO A 1 81 ? -8.444 -8.049 -10.834 1.00 88.25 81 PRO A O 1
ATOM 616 N N . TYR A 1 82 ? -9.362 -5.988 -10.906 1.00 82.50 82 TYR A N 1
ATOM 617 C CA . TYR A 1 82 ? -10.386 -6.288 -11.922 1.00 82.50 82 TYR A CA 1
ATOM 618 C C . TYR A 1 82 ? -10.255 -5.438 -13.190 1.00 82.50 82 TYR A C 1
ATOM 620 O O . TYR A 1 82 ? -10.878 -5.751 -14.204 1.00 82.50 82 TYR A O 1
ATOM 628 N N . LEU A 1 83 ? -9.462 -4.367 -13.142 1.00 87.62 83 LEU A N 1
ATOM 629 C CA . LEU A 1 83 ? -9.277 -3.449 -14.258 1.00 87.62 83 LEU A CA 1
ATOM 630 C C . LEU A 1 83 ? -8.031 -3.862 -15.057 1.00 87.62 83 LEU A C 1
ATOM 632 O O . LEU A 1 83 ? -6.933 -3.925 -14.511 1.00 87.62 83 LEU A O 1
ATOM 636 N N . HIS A 1 84 ? -8.199 -4.146 -16.349 1.00 87.12 84 HIS A N 1
ATOM 637 C CA . HIS A 1 84 ? -7.131 -4.603 -17.245 1.00 87.12 84 HIS A CA 1
ATOM 638 C C . HIS A 1 84 ? -7.061 -3.678 -18.461 1.00 87.12 84 HIS A C 1
ATOM 640 O O . HIS A 1 84 ? -7.893 -3.779 -19.361 1.00 87.12 84 HIS A O 1
ATOM 646 N N . TYR A 1 85 ? -6.094 -2.758 -18.470 1.00 80.75 85 TYR A N 1
ATOM 647 C CA . TYR A 1 85 ? -6.062 -1.657 -19.442 1.00 80.75 85 TYR A CA 1
ATOM 648 C C . TYR A 1 85 ? -4.709 -1.450 -20.139 1.00 80.75 85 TYR A C 1
ATOM 650 O O . TYR A 1 85 ? -4.556 -0.459 -20.846 1.00 80.75 85 TYR A O 1
ATOM 658 N N . ASN A 1 86 ? -3.744 -2.370 -19.985 1.00 79.50 86 ASN A N 1
ATOM 659 C CA . ASN A 1 86 ? -2.380 -2.248 -20.530 1.00 79.50 86 ASN A CA 1
ATOM 660 C C . ASN A 1 86 ? -1.795 -0.836 -20.313 1.00 79.50 86 ASN A C 1
ATOM 662 O O . ASN A 1 86 ? -1.255 -0.218 -21.234 1.00 79.50 86 ASN A O 1
ATOM 666 N N . LEU A 1 87 ? -1.988 -0.295 -19.106 1.00 76.62 87 LEU A N 1
ATOM 667 C CA . LEU A 1 87 ? -1.565 1.056 -18.759 1.00 76.62 87 LEU A CA 1
ATOM 668 C C . LEU A 1 87 ? -0.061 1.077 -18.505 1.00 76.62 87 LEU A C 1
ATOM 670 O O . LEU A 1 87 ? 0.476 0.214 -17.817 1.00 76.62 87 LEU A O 1
ATOM 674 N N . LEU A 1 88 ? 0.591 2.110 -19.030 1.00 74.31 88 LEU A N 1
ATOM 675 C CA . LEU A 1 88 ? 2.003 2.415 -18.780 1.00 74.31 88 LEU A CA 1
ATOM 676 C C . LEU A 1 88 ? 2.181 3.800 -18.137 1.00 74.31 88 LEU A C 1
ATOM 678 O O . LEU A 1 88 ? 3.300 4.287 -18.018 1.00 74.31 88 LEU A O 1
ATOM 682 N N . ILE A 1 89 ? 1.075 4.461 -17.779 1.00 80.44 89 ILE A N 1
ATOM 683 C CA . ILE A 1 89 ? 1.084 5.806 -17.200 1.00 80.44 89 ILE A CA 1
ATOM 684 C C . ILE A 1 89 ? 1.291 5.684 -15.691 1.00 80.44 89 ILE A C 1
ATOM 686 O O . ILE A 1 89 ? 0.446 5.126 -14.995 1.00 80.44 89 ILE A O 1
ATOM 690 N N . ASP A 1 90 ? 2.401 6.234 -15.211 1.00 76.94 90 ASP A N 1
ATOM 691 C CA . ASP A 1 90 ? 2.836 6.199 -13.812 1.00 76.94 90 ASP A CA 1
ATOM 692 C C . ASP A 1 90 ? 2.459 7.500 -13.079 1.00 76.94 90 ASP A C 1
ATOM 694 O O . ASP A 1 90 ? 3.309 8.287 -12.671 1.00 76.94 90 ASP A O 1
ATOM 698 N N . GLU A 1 91 ? 1.152 7.775 -12.996 1.00 87.00 91 GLU A N 1
ATOM 699 C CA . GLU A 1 91 ? 0.600 9.004 -12.390 1.00 87.00 91 GLU A CA 1
ATOM 700 C C . GLU A 1 91 ? -0.685 8.739 -11.575 1.00 87.00 91 GLU A C 1
ATOM 702 O O . GLU A 1 91 ? -1.596 9.566 -11.554 1.00 87.00 91 GLU A O 1
ATOM 707 N N . ALA A 1 92 ? -0.801 7.581 -10.910 1.00 87.69 92 ALA A N 1
ATOM 708 C CA . ALA A 1 92 ? -1.985 7.213 -10.113 1.00 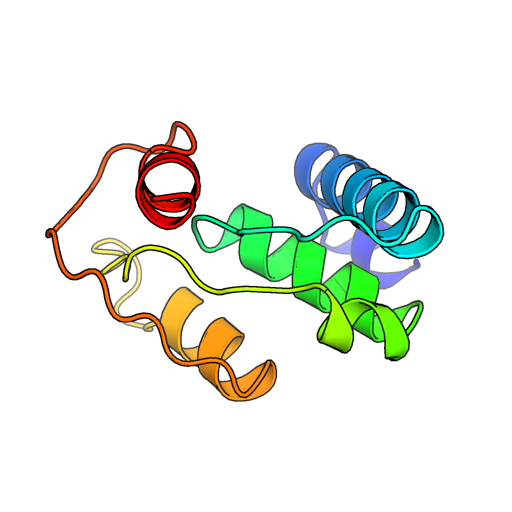87.69 92 ALA A CA 1
ATOM 709 C C . ALA A 1 92 ? -3.292 7.074 -10.929 1.00 87.69 92 ALA A C 1
ATOM 711 O O . ALA A 1 92 ? -4.404 7.208 -10.402 1.00 87.69 92 ALA A O 1
ATOM 712 N N . LEU A 1 93 ? -3.182 6.803 -12.234 1.00 89.25 93 LEU A N 1
ATOM 713 C CA . LEU A 1 93 ? -4.341 6.657 -13.115 1.00 89.25 93 LEU A CA 1
ATOM 714 C C . LEU A 1 93 ? -5.186 5.439 -12.727 1.00 89.25 93 LEU A C 1
ATOM 716 O O . LEU A 1 93 ? -6.407 5.551 -12.613 1.00 89.25 93 LEU A O 1
ATOM 720 N N . GLY A 1 94 ? -4.547 4.291 -12.497 1.00 89.25 94 GLY A N 1
ATOM 721 C CA . GLY A 1 94 ? -5.230 3.060 -12.111 1.00 89.25 94 GLY A CA 1
ATOM 722 C C . GLY A 1 94 ? -6.014 3.247 -10.818 1.00 89.25 94 GLY A C 1
ATOM 723 O O . GLY A 1 94 ? -7.214 2.970 -10.793 1.00 89.25 94 GLY A O 1
ATOM 724 N N . SER A 1 95 ? -5.390 3.788 -9.770 1.00 91.19 95 SER A N 1
ATOM 725 C CA . SER A 1 95 ? -6.071 4.046 -8.493 1.00 91.19 95 SER A CA 1
ATOM 726 C C . SER A 1 95 ? -7.243 5.014 -8.627 1.00 91.19 95 SER A C 1
ATOM 728 O O . SER A 1 95 ? -8.290 4.765 -8.033 1.00 91.19 95 SER A O 1
ATOM 730 N N . THR A 1 96 ? -7.122 6.051 -9.459 1.00 91.75 96 THR A N 1
ATOM 731 C CA . THR A 1 96 ? -8.228 6.976 -9.752 1.00 91.75 96 THR A CA 1
ATOM 732 C C . THR A 1 96 ? -9.392 6.263 -10.445 1.00 91.75 96 THR A C 1
ATOM 734 O O . THR A 1 96 ? -10.544 6.455 -10.064 1.00 91.75 96 THR A O 1
ATOM 737 N N . MET A 1 97 ? -9.110 5.401 -11.426 1.00 89.06 97 MET A N 1
ATOM 738 C CA . MET A 1 97 ? -10.132 4.584 -12.097 1.00 89.06 97 MET A CA 1
ATOM 739 C C . MET A 1 97 ? -10.780 3.565 -11.151 1.00 89.06 97 MET A C 1
ATOM 741 O O . MET A 1 97 ? -11.957 3.260 -11.294 1.00 89.06 97 MET A O 1
ATOM 745 N N . GLY A 1 98 ? -10.035 3.047 -10.173 1.00 88.50 98 GLY A N 1
ATOM 746 C CA . GLY A 1 98 ? -10.543 2.101 -9.175 1.00 88.50 98 GLY A CA 1
ATOM 747 C C . GLY A 1 98 ? -11.511 2.704 -8.150 1.00 88.50 98 GLY A C 1
ATOM 748 O O . GLY A 1 98 ? -12.067 1.956 -7.350 1.00 88.50 98 GLY A O 1
ATOM 749 N N . LEU A 1 99 ? -11.716 4.028 -8.150 1.00 89.56 99 LEU A N 1
ATOM 750 C CA . LEU A 1 99 ? -12.688 4.701 -7.279 1.00 89.56 99 LEU A CA 1
ATOM 751 C C . LEU A 1 99 ? -14.133 4.648 -7.806 1.00 89.56 99 LEU A C 1
ATOM 753 O O . LEU A 1 99 ? -15.047 4.953 -7.038 1.00 89.56 99 LEU A O 1
ATOM 757 N N . SER A 1 100 ? -14.339 4.330 -9.090 1.00 76.88 100 SER A N 1
ATOM 758 C CA . 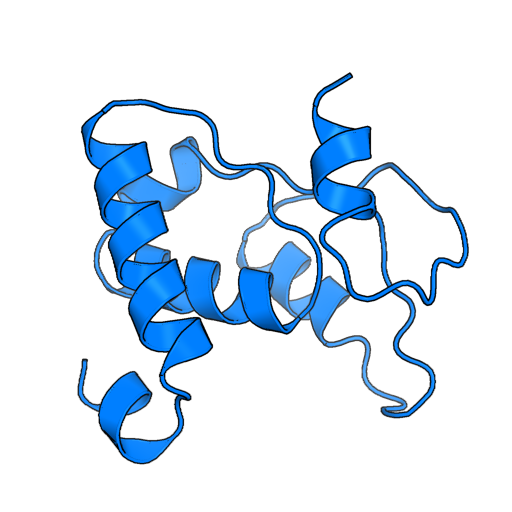SER A 1 100 ? -15.657 4.332 -9.751 1.00 76.88 100 SER A CA 1
ATOM 759 C C . SER A 1 100 ? -16.321 2.965 -9.813 1.00 76.88 100 SER A C 1
ATOM 761 O O . SER A 1 100 ? -15.591 1.987 -10.088 1.00 76.88 100 SER A O 1
#

Foldseek 3Di:
DVCCVPPNDPQLVVLLVVLLVCVVVVAAFEADFLSNLSSLVVNCVVPVSSLVRYAYFEQEDDPVDPDSRRVVSCVVSVYDYDHYDNDPDPDCPRSVRRVD